Protein AF-A0AAV8ZN46-F1 (afdb_monomer_lite)

Organism: NCBI:txid1586634

pLDDT: mean 70.97, std 20.8, range [40.0, 97.56]

Radius of gyration: 29.1 Å; chains: 1; bounding box: 62×42×66 Å

Structure (mmCIF, N/CA/C/O backbone):
data_AF-A0AAV8ZN46-F1
#
_entry.id   AF-A0AAV8ZN46-F1
#
loop_
_atom_site.group_PDB
_atom_site.id
_atom_site.type_symbol
_atom_site.label_atom_id
_atom_site.label_alt_id
_atom_site.label_comp_id
_atom_site.label_asym_id
_atom_site.label_entity_id
_atom_site.label_seq_id
_atom_site.pdbx_PDB_ins_code
_atom_site.Cartn_x
_atom_site.Cartn_y
_atom_site.Cartn_z
_atom_site.occupancy
_atom_site.B_iso_or_equiv
_atom_site.auth_seq_id
_atom_site.auth_comp_id
_atom_site.auth_asym_id
_atom_site.auth_atom_id
_atom_site.pdbx_PDB_model_num
ATOM 1 N N . MET A 1 1 ? -16.714 -18.424 -18.752 1.00 46.22 1 MET A N 1
ATOM 2 C CA . MET A 1 1 ? -16.095 -17.144 -18.351 1.00 46.22 1 MET A CA 1
ATOM 3 C C . MET A 1 1 ? -14.738 -17.496 -17.771 1.00 46.22 1 MET A C 1
ATOM 5 O O . MET A 1 1 ? -14.699 -18.268 -16.825 1.00 46.22 1 MET A O 1
ATOM 9 N N . VAL A 1 2 ? -13.644 -17.086 -18.414 1.00 40.00 2 VAL A N 1
ATOM 10 C CA . VAL A 1 2 ? -12.287 -17.400 -17.943 1.00 40.00 2 VAL A CA 1
ATOM 11 C C . VAL A 1 2 ? -12.016 -16.500 -16.744 1.00 40.00 2 VAL A C 1
ATOM 13 O O . VAL A 1 2 ? -11.938 -15.284 -16.898 1.00 40.00 2 VAL A O 1
ATOM 16 N N . THR A 1 3 ? -11.941 -17.073 -15.546 1.00 44.97 3 THR A N 1
ATOM 17 C CA . THR A 1 3 ? -11.452 -16.361 -14.365 1.00 44.97 3 THR A CA 1
ATOM 18 C C . THR A 1 3 ? -9.969 -16.106 -14.589 1.00 44.97 3 THR A C 1
ATOM 20 O O . THR A 1 3 ? -9.164 -17.034 -14.520 1.00 44.97 3 THR A O 1
ATOM 23 N N . VAL A 1 4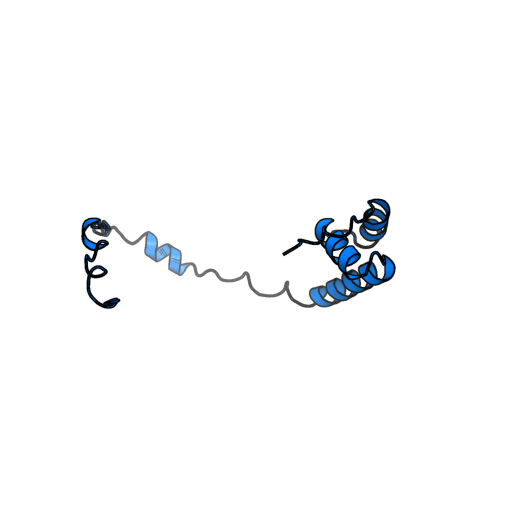 ? -9.613 -14.873 -14.944 1.00 47.94 4 VAL A N 1
ATOM 24 C CA . VAL A 1 4 ? -8.211 -14.457 -15.026 1.00 47.94 4 VAL A CA 1
ATOM 25 C C . VAL A 1 4 ? -7.602 -14.682 -13.635 1.00 47.94 4 VAL A C 1
ATOM 27 O O . VAL A 1 4 ? -8.171 -14.186 -12.658 1.00 47.94 4 VAL A O 1
ATOM 30 N N . PRO A 1 5 ? -6.517 -15.466 -13.501 1.00 59.31 5 PRO A N 1
ATOM 31 C CA . PRO A 1 5 ? -5.848 -15.640 -12.220 1.00 59.31 5 PRO A CA 1
ATOM 32 C C . PRO A 1 5 ? -5.438 -14.269 -11.685 1.00 59.31 5 PRO A C 1
ATOM 34 O O . PRO A 1 5 ? -4.911 -13.451 -12.441 1.00 59.31 5 PRO A O 1
ATOM 37 N N . ALA A 1 6 ? -5.691 -14.007 -10.402 1.00 60.50 6 ALA A N 1
ATOM 38 C CA . ALA A 1 6 ? -5.229 -12.776 -9.775 1.00 60.50 6 ALA A CA 1
ATOM 39 C C . ALA A 1 6 ? -3.709 -12.632 -10.004 1.00 60.50 6 ALA A C 1
ATOM 41 O O . ALA A 1 6 ? -3.001 -13.641 -9.895 1.00 60.50 6 ALA A O 1
ATOM 42 N N . PRO A 1 7 ? -3.194 -11.429 -10.330 1.00 71.56 7 PRO A N 1
ATOM 43 C CA . PRO A 1 7 ? -1.768 -11.235 -10.549 1.00 71.56 7 PRO A CA 1
ATOM 44 C C . PRO A 1 7 ? -0.995 -11.752 -9.340 1.00 71.56 7 PRO A C 1
ATOM 46 O O . PRO A 1 7 ? -1.293 -11.382 -8.200 1.00 71.56 7 PRO A O 1
ATOM 49 N N . TYR A 1 8 ? -0.027 -12.633 -9.582 1.00 87.12 8 TYR A N 1
ATOM 50 C CA . TYR A 1 8 ? 0.874 -13.075 -8.530 1.00 87.12 8 TYR A CA 1
ATOM 51 C C . TYR A 1 8 ? 1.649 -11.854 -8.022 1.00 87.12 8 TYR A C 1
ATOM 53 O O . TYR A 1 8 ? 2.346 -11.204 -8.799 1.00 87.12 8 TYR A O 1
ATOM 61 N N . VAL A 1 9 ? 1.497 -11.527 -6.737 1.00 93.94 9 VAL A N 1
ATOM 62 C CA . VAL A 1 9 ? 2.218 -10.421 -6.096 1.00 93.94 9 VAL A CA 1
ATOM 63 C C . VAL A 1 9 ? 3.496 -10.983 -5.469 1.00 93.94 9 VAL A C 1
ATOM 65 O O . VAL A 1 9 ? 3.393 -11.836 -4.585 1.00 93.94 9 VAL A O 1
ATOM 68 N N . PRO A 1 10 ? 4.692 -10.536 -5.893 1.00 95.56 10 PRO A N 1
ATOM 69 C CA . PRO A 1 10 ? 5.948 -10.951 -5.275 1.00 95.56 10 PRO A CA 1
ATOM 70 C C . PRO A 1 10 ? 6.026 -10.569 -3.791 1.00 95.56 10 PRO A C 1
ATOM 72 O O . PRO A 1 10 ? 5.684 -9.445 -3.418 1.00 95.56 10 PRO A O 1
ATOM 75 N N . GLU A 1 11 ? 6.550 -11.473 -2.955 1.00 95.75 11 GLU A N 1
ATOM 76 C CA . GLU A 1 11 ? 6.674 -11.258 -1.501 1.00 95.75 11 GLU A CA 1
ATOM 77 C C . GLU A 1 11 ? 7.530 -10.040 -1.154 1.00 95.75 11 GLU A C 1
ATOM 79 O O . GLU A 1 11 ? 7.279 -9.360 -0.163 1.00 95.75 11 GLU A O 1
ATOM 84 N N . GLU A 1 12 ? 8.538 -9.748 -1.974 1.00 96.94 12 GLU A N 1
ATOM 85 C CA . GLU A 1 12 ? 9.438 -8.618 -1.758 1.00 96.94 12 GLU A CA 1
ATOM 86 C C . GLU A 1 12 ? 8.682 -7.286 -1.804 1.00 96.94 12 GLU A C 1
ATOM 88 O O . GLU A 1 12 ? 8.923 -6.425 -0.963 1.00 96.94 12 GLU A O 1
ATOM 93 N N . LEU A 1 13 ? 7.718 -7.139 -2.721 1.00 96.88 13 LEU A N 1
ATOM 94 C CA . LEU A 1 13 ? 6.906 -5.922 -2.838 1.00 96.88 13 LEU A CA 1
ATOM 95 C C . LEU A 1 13 ? 5.951 -5.775 -1.655 1.00 96.88 13 LEU A C 1
ATOM 97 O O . LEU A 1 13 ? 5.782 -4.681 -1.117 1.00 96.88 13 LEU A O 1
ATOM 101 N N . VAL A 1 14 ? 5.360 -6.891 -1.220 1.00 96.31 14 VAL A N 1
ATOM 102 C CA . VAL A 1 14 ? 4.522 -6.924 -0.018 1.00 96.31 14 VAL A CA 1
ATOM 103 C C . VAL A 1 14 ? 5.350 -6.519 1.198 1.00 96.31 14 VAL A C 1
ATOM 105 O O . VAL A 1 14 ? 4.932 -5.649 1.952 1.00 96.31 14 VAL A O 1
ATOM 108 N N . SER A 1 15 ? 6.549 -7.087 1.346 1.00 96.94 15 SER A N 1
ATOM 109 C CA . SER A 1 15 ? 7.466 -6.803 2.454 1.00 96.94 15 SER A CA 1
ATOM 110 C C . SER A 1 15 ? 7.909 -5.337 2.474 1.00 96.94 15 SER A C 1
ATOM 112 O O . SER A 1 15 ? 7.916 -4.720 3.535 1.00 96.94 15 SER A O 1
ATOM 114 N N . GLN A 1 16 ? 8.225 -4.756 1.311 1.00 97.00 16 GLN A N 1
ATOM 115 C CA . GLN A 1 16 ? 8.573 -3.335 1.187 1.00 97.00 16 GLN A CA 1
ATOM 116 C C . GLN A 1 16 ? 7.429 -2.427 1.652 1.00 97.00 16 GLN A C 1
ATOM 118 O O . GLN A 1 16 ? 7.647 -1.521 2.454 1.00 97.00 16 GLN A O 1
ATOM 123 N N . ALA A 1 17 ? 6.201 -2.701 1.206 1.00 96.75 17 ALA A N 1
ATOM 124 C CA . ALA A 1 17 ? 5.027 -1.952 1.641 1.00 96.75 17 ALA A CA 1
ATOM 125 C C . ALA A 1 17 ? 4.727 -2.158 3.139 1.00 96.75 17 ALA A C 1
ATOM 127 O O . ALA A 1 17 ? 4.377 -1.203 3.825 1.00 96.75 17 ALA A O 1
ATOM 128 N N . GLN A 1 18 ? 4.913 -3.371 3.670 1.00 95.88 18 GLN A N 1
ATOM 129 C CA . GLN A 1 18 ? 4.659 -3.720 5.075 1.00 95.88 18 GLN A CA 1
ATOM 130 C C . GLN A 1 18 ? 5.551 -2.940 6.059 1.00 95.88 18 GLN A C 1
ATOM 132 O O . GLN A 1 18 ? 5.116 -2.641 7.168 1.00 95.88 18 GLN A O 1
ATOM 137 N N . VAL A 1 19 ? 6.787 -2.605 5.664 1.00 95.44 19 VAL A N 1
ATOM 138 C CA . VAL A 1 19 ? 7.716 -1.807 6.489 1.00 95.44 19 VAL A CA 1
ATOM 139 C C . VAL A 1 19 ? 7.216 -0.372 6.676 1.00 95.44 19 VAL A C 1
ATOM 141 O O . VAL A 1 19 ? 7.374 0.182 7.764 1.00 95.44 19 VAL A O 1
ATOM 144 N N . VAL A 1 20 ? 6.616 0.216 5.636 1.00 94.75 20 VAL A N 1
ATOM 145 C CA . VAL A 1 20 ? 6.074 1.586 5.666 1.00 94.75 20 VAL A CA 1
ATOM 146 C C . VAL A 1 20 ? 4.679 1.613 6.294 1.00 94.75 20 VAL A C 1
ATOM 148 O O . VAL A 1 20 ? 4.377 2.482 7.103 1.00 94.75 20 VAL A O 1
ATOM 151 N N . LEU A 1 21 ? 3.842 0.632 5.958 1.00 94.31 21 LEU A N 1
ATOM 152 C CA . LEU A 1 21 ? 2.444 0.524 6.375 1.00 94.31 21 LEU A CA 1
ATOM 153 C C . LEU A 1 21 ? 2.298 -0.375 7.610 1.00 94.31 21 LEU A C 1
ATOM 155 O O . LEU A 1 21 ? 1.609 -1.403 7.578 1.00 94.31 21 LEU A O 1
ATOM 159 N N . GLN A 1 22 ? 2.992 -0.023 8.693 1.00 91.88 22 GLN A N 1
ATOM 160 C CA . GLN A 1 22 ? 2.945 -0.799 9.933 1.00 91.88 22 GLN A CA 1
ATOM 161 C C . GLN A 1 22 ? 1.502 -0.898 10.452 1.00 91.88 22 GLN A C 1
ATOM 163 O O . GLN A 1 22 ? 0.759 0.074 10.441 1.00 91.88 22 GLN A O 1
ATOM 168 N N . GLY A 1 23 ? 1.087 -2.092 10.882 1.00 90.25 23 GLY A N 1
ATOM 169 C CA . GLY A 1 23 ? -0.279 -2.343 11.362 1.00 90.25 23 GLY A CA 1
ATOM 170 C C . GLY A 1 23 ? -1.299 -2.710 10.275 1.00 90.25 23 GLY A C 1
ATOM 171 O O . GLY A 1 23 ? -2.327 -3.304 10.599 1.00 90.25 23 GLY A O 1
ATOM 172 N N . LYS A 1 24 ? -1.014 -2.485 8.982 1.00 92.88 24 LYS A N 1
ATOM 173 C CA . LYS A 1 24 ? -1.918 -2.926 7.907 1.00 92.88 24 LYS A CA 1
ATOM 174 C C . LYS A 1 24 ? -1.843 -4.425 7.648 1.00 92.88 24 LYS A C 1
ATOM 176 O O . LYS A 1 24 ? -0.788 -5.061 7.681 1.00 92.88 24 LYS A O 1
ATOM 181 N N . SER A 1 25 ? -2.993 -5.000 7.296 1.00 95.50 25 SER A N 1
ATOM 182 C CA . SER A 1 25 ? -3.062 -6.413 6.934 1.00 95.50 25 SER A CA 1
ATOM 183 C C . SER A 1 25 ? -2.382 -6.693 5.587 1.00 95.50 25 SER A C 1
ATOM 185 O O . SER A 1 25 ? -2.557 -5.970 4.603 1.00 95.50 25 SER A O 1
ATOM 187 N N . ARG A 1 26 ? -1.665 -7.820 5.516 1.00 95.69 26 ARG A N 1
ATOM 188 C CA . ARG A 1 26 ? -0.986 -8.294 4.298 1.00 95.69 26 ARG A CA 1
ATOM 189 C C . ARG A 1 26 ? -1.944 -8.442 3.109 1.00 95.69 26 ARG A C 1
ATOM 191 O O . ARG A 1 26 ? -1.603 -8.112 1.979 1.00 95.69 26 ARG A O 1
ATOM 198 N N . ASN A 1 27 ? -3.173 -8.900 3.363 1.00 95.19 27 ASN A N 1
ATOM 199 C CA . ASN A 1 27 ? -4.207 -9.046 2.332 1.00 95.19 27 ASN A CA 1
ATOM 200 C C . ASN A 1 27 ? -4.623 -7.706 1.717 1.00 95.19 27 ASN A C 1
ATOM 202 O O . ASN A 1 27 ? -4.926 -7.648 0.528 1.00 95.19 27 ASN A O 1
ATOM 206 N N . LEU A 1 28 ? -4.650 -6.640 2.516 1.00 94.44 28 LEU A N 1
ATOM 207 C CA . LEU A 1 28 ? -4.993 -5.303 2.046 1.00 94.44 28 LEU A CA 1
ATOM 208 C C . LEU A 1 28 ? -3.875 -4.764 1.142 1.00 94.44 28 LEU A C 1
ATOM 210 O O . LEU A 1 28 ? -4.156 -4.343 0.023 1.00 94.44 28 LEU A O 1
ATOM 214 N N . ILE A 1 29 ? -2.617 -4.915 1.567 1.00 95.44 29 ILE A N 1
ATOM 215 C CA . ILE A 1 29 ? -1.430 -4.566 0.770 1.00 95.44 29 ILE A CA 1
ATOM 216 C C . ILE A 1 29 ? -1.429 -5.306 -0.577 1.00 95.44 29 ILE A C 1
ATOM 218 O O . ILE A 1 29 ? -1.266 -4.684 -1.622 1.00 95.44 29 ILE A O 1
ATOM 222 N N . ILE A 1 30 ? -1.679 -6.620 -0.579 1.00 95.62 30 ILE A N 1
ATOM 223 C CA . ILE A 1 30 ? -1.736 -7.432 -1.807 1.00 95.62 30 ILE A CA 1
ATOM 224 C C . ILE A 1 30 ? -2.830 -6.942 -2.755 1.00 95.62 30 ILE A C 1
ATOM 226 O O . ILE A 1 30 ? -2.585 -6.800 -3.951 1.00 95.62 30 ILE A O 1
ATOM 230 N N . ARG A 1 31 ? -4.034 -6.675 -2.234 1.00 95.06 31 ARG A N 1
ATOM 231 C CA . ARG A 1 31 ? -5.147 -6.168 -3.049 1.00 95.06 31 ARG A CA 1
ATOM 232 C C . ARG A 1 31 ? -4.800 -4.829 -3.687 1.00 95.06 31 ARG A C 1
ATOM 234 O O . ARG A 1 31 ? -5.151 -4.617 -4.843 1.00 95.06 31 ARG A O 1
ATOM 241 N N . GLU A 1 32 ? -4.121 -3.947 -2.959 1.00 96.06 32 GLU A N 1
ATOM 242 C CA . GLU A 1 32 ? -3.738 -2.644 -3.496 1.00 96.06 32 GLU A CA 1
ATOM 243 C C . GLU A 1 32 ? -2.621 -2.764 -4.535 1.00 96.06 32 GLU A C 1
ATOM 245 O O . GLU A 1 32 ? -2.769 -2.229 -5.629 1.00 96.06 32 GLU A O 1
ATOM 250 N N . LEU A 1 33 ? -1.587 -3.572 -4.277 1.00 96.00 33 LEU A N 1
ATOM 251 C CA . LEU A 1 33 ? -0.533 -3.867 -5.256 1.00 96.00 33 LEU A CA 1
ATOM 252 C C . LEU A 1 33 ? -1.095 -4.475 -6.546 1.00 96.00 33 LEU A C 1
ATOM 254 O O . LEU A 1 33 ? -0.635 -4.154 -7.635 1.00 96.00 33 LEU A O 1
ATOM 258 N N . GLN A 1 34 ? -2.117 -5.330 -6.465 1.00 94.62 34 GLN A N 1
ATOM 259 C CA . GLN A 1 34 ? -2.783 -5.848 -7.664 1.00 94.62 34 GLN A CA 1
ATOM 260 C C . GLN A 1 34 ? -3.522 -4.751 -8.444 1.00 94.62 34 GLN A C 1
ATOM 262 O O . GLN A 1 34 ? -3.519 -4.783 -9.673 1.00 94.62 34 GLN A O 1
ATOM 267 N N . ARG A 1 35 ? -4.136 -3.775 -7.760 1.00 94.56 35 ARG A N 1
ATOM 268 C CA . ARG A 1 35 ? -4.835 -2.644 -8.399 1.00 94.56 35 ARG A CA 1
ATOM 269 C C . ARG A 1 35 ? -3.875 -1.647 -9.033 1.00 94.56 35 ARG A C 1
ATOM 271 O O . ARG A 1 35 ? -4.176 -1.125 -10.101 1.00 94.56 35 ARG A O 1
ATOM 278 N N . THR A 1 36 ? -2.730 -1.405 -8.402 1.00 95.12 36 THR A N 1
ATOM 279 C CA . THR A 1 36 ? -1.703 -0.471 -8.883 1.00 95.12 36 THR A CA 1
ATOM 280 C C . THR A 1 36 ? -0.725 -1.117 -9.859 1.00 95.12 36 THR A C 1
ATOM 282 O O . THR A 1 36 ? 0.320 -0.544 -10.155 1.00 95.12 36 THR A O 1
ATOM 285 N N . ASN A 1 37 ? -1.047 -2.307 -10.379 1.00 95.00 37 ASN A N 1
ATOM 286 C CA . ASN A 1 37 ? -0.201 -3.039 -11.318 1.00 95.00 37 ASN A CA 1
ATOM 287 C C . ASN A 1 37 ? 1.231 -3.256 -10.781 1.00 95.00 37 ASN A C 1
ATOM 289 O O . ASN A 1 37 ? 2.213 -3.115 -11.506 1.00 95.00 37 ASN A O 1
ATOM 293 N N . LEU A 1 38 ? 1.321 -3.611 -9.496 1.00 95.25 38 LEU A N 1
ATOM 294 C CA . LEU A 1 38 ? 2.537 -3.857 -8.716 1.00 95.25 38 LEU A CA 1
ATOM 295 C C . LEU A 1 38 ? 3.408 -2.615 -8.459 1.00 95.25 38 LEU A C 1
ATOM 297 O O . LEU A 1 38 ? 4.559 -2.752 -8.048 1.00 95.25 38 LEU A O 1
ATOM 301 N N . ASP A 1 39 ? 2.867 -1.408 -8.642 1.00 96.88 39 ASP A N 1
ATOM 302 C CA . ASP A 1 39 ? 3.531 -0.177 -8.214 1.00 96.88 39 ASP A CA 1
ATOM 303 C C . ASP A 1 39 ? 3.428 -0.023 -6.688 1.00 96.88 39 ASP A C 1
ATOM 305 O O . ASP A 1 39 ? 2.355 0.264 -6.141 1.00 96.88 39 ASP A O 1
ATOM 309 N N . VAL A 1 40 ? 4.561 -0.233 -6.009 1.00 96.56 40 VAL A N 1
ATOM 310 C CA . VAL A 1 40 ? 4.690 -0.131 -4.547 1.00 96.56 40 VAL A CA 1
ATOM 311 C C . VAL A 1 40 ? 4.475 1.296 -4.067 1.00 96.56 40 VAL A C 1
ATOM 313 O O . VAL A 1 40 ? 3.783 1.490 -3.074 1.00 96.56 40 VAL A O 1
ATOM 316 N N . ASN A 1 41 ? 5.021 2.293 -4.761 1.00 96.62 41 ASN A N 1
ATOM 317 C CA . ASN A 1 41 ? 4.919 3.683 -4.324 1.00 96.62 41 ASN A CA 1
ATOM 318 C C . ASN A 1 41 ? 3.471 4.155 -4.398 1.00 96.62 41 ASN A C 1
ATOM 320 O O . ASN A 1 41 ? 2.965 4.747 -3.448 1.00 96.62 41 ASN A O 1
ATOM 324 N N . LEU A 1 42 ? 2.786 3.850 -5.502 1.00 97.56 42 LEU A N 1
ATOM 325 C CA . LEU A 1 42 ? 1.379 4.199 -5.658 1.00 97.56 42 LEU A CA 1
ATOM 326 C C . LEU A 1 42 ? 0.499 3.458 -4.644 1.00 97.56 42 LEU A C 1
ATOM 328 O O . LEU A 1 42 ? -0.374 4.074 -4.039 1.00 97.56 42 LEU A O 1
ATOM 332 N N . ALA A 1 43 ? 0.751 2.164 -4.410 1.00 96.00 43 ALA A N 1
ATOM 333 C CA . ALA A 1 43 ? 0.007 1.395 -3.415 1.00 96.00 43 ALA A CA 1
ATOM 334 C C . ALA A 1 43 ? 0.216 1.947 -1.999 1.00 96.00 43 ALA A C 1
ATOM 336 O O . ALA A 1 43 ? -0.750 2.122 -1.265 1.00 96.00 43 ALA A O 1
ATOM 337 N N . VAL A 1 44 ? 1.458 2.257 -1.619 1.00 96.81 44 VAL A N 1
ATOM 338 C CA . VAL A 1 44 ? 1.774 2.843 -0.311 1.00 96.81 44 VAL A CA 1
ATOM 339 C C . VAL A 1 44 ? 1.116 4.209 -0.152 1.00 96.81 44 VAL A C 1
ATOM 341 O O . VAL A 1 44 ? 0.457 4.429 0.859 1.00 96.81 44 VAL A O 1
ATOM 344 N N . ASN A 1 45 ? 1.205 5.083 -1.157 1.00 96.25 45 ASN A N 1
ATOM 345 C CA . ASN A 1 45 ? 0.554 6.393 -1.122 1.00 96.25 45 ASN A CA 1
ATOM 346 C C . ASN A 1 45 ? -0.965 6.267 -0.949 1.00 96.25 45 ASN A C 1
ATOM 348 O O . ASN A 1 45 ? -1.519 6.886 -0.050 1.00 96.25 45 ASN A O 1
ATOM 352 N N . ASN A 1 46 ? -1.631 5.404 -1.725 1.00 95.81 46 ASN A N 1
ATOM 353 C CA . ASN A 1 46 ? -3.076 5.176 -1.596 1.00 95.81 46 ASN A CA 1
ATOM 354 C C . ASN A 1 46 ? -3.479 4.697 -0.194 1.00 95.81 46 ASN A C 1
ATOM 356 O O . ASN A 1 46 ? -4.575 4.993 0.278 1.00 95.81 46 ASN A O 1
ATOM 360 N N . LEU A 1 47 ? -2.621 3.895 0.438 1.00 94.75 47 LEU A N 1
ATOM 361 C CA . LEU A 1 47 ? -2.888 3.295 1.737 1.00 94.75 47 LEU A CA 1
ATOM 362 C C . LEU A 1 47 ? -2.584 4.235 2.905 1.00 94.75 47 LEU A C 1
ATOM 364 O O . LEU A 1 47 ? -3.317 4.165 3.887 1.00 94.75 47 LEU A O 1
ATOM 368 N N . LEU A 1 48 ? -1.568 5.094 2.794 1.00 93.62 48 LEU A N 1
ATOM 369 C CA . LEU A 1 48 ? -1.282 6.155 3.766 1.00 93.62 48 LEU A CA 1
ATOM 370 C C . LEU A 1 48 ? -2.348 7.250 3.715 1.00 93.62 48 LEU A C 1
ATOM 372 O O . LEU A 1 48 ? -2.929 7.567 4.743 1.00 93.62 48 LEU A O 1
ATOM 376 N N . SER A 1 49 ? -2.686 7.742 2.515 1.00 89.06 49 SER A N 1
ATOM 377 C CA . SER A 1 49 ? -3.671 8.822 2.360 1.00 89.06 49 SER A CA 1
ATOM 378 C C . SER A 1 49 ? -5.046 8.479 2.932 1.00 89.06 49 SER A C 1
ATOM 380 O O . SER A 1 49 ? -5.761 9.378 3.342 1.00 89.06 49 SER A O 1
ATOM 382 N N . ARG A 1 50 ? -5.420 7.194 2.965 1.00 85.50 50 ARG A N 1
ATOM 383 C CA . ARG A 1 50 ? -6.677 6.737 3.579 1.00 85.50 50 ARG A CA 1
ATOM 384 C C . ARG A 1 50 ? -6.603 6.587 5.097 1.00 85.50 50 ARG A C 1
ATOM 386 O O . ARG A 1 50 ? -7.608 6.807 5.755 1.00 85.50 50 ARG A O 1
ATOM 393 N N . ASP A 1 51 ? -5.449 6.208 5.644 1.00 78.06 51 ASP A N 1
ATOM 394 C CA . ASP A 1 51 ? -5.287 6.111 7.104 1.00 78.06 51 ASP A CA 1
ATOM 395 C C . ASP A 1 51 ? -5.234 7.490 7.755 1.00 78.06 51 ASP A C 1
ATOM 397 O O . ASP A 1 51 ? -5.730 7.661 8.864 1.00 78.06 51 ASP A O 1
ATOM 401 N N . ASP A 1 52 ? -4.669 8.475 7.057 1.00 68.56 52 ASP A N 1
ATOM 402 C CA . ASP A 1 52 ? -4.631 9.856 7.535 1.00 68.56 52 ASP A CA 1
ATOM 403 C C . ASP A 1 52 ? -6.041 10.491 7.593 1.00 68.56 52 ASP A C 1
ATOM 405 O O . ASP A 1 52 ? -6.256 11.416 8.370 1.00 68.56 52 ASP A O 1
ATOM 409 N N . GLU A 1 53 ? -7.017 9.986 6.821 1.00 58.66 53 GLU A N 1
ATOM 410 C CA . GLU A 1 53 ? -8.415 10.461 6.813 1.00 58.66 53 GLU A CA 1
ATOM 411 C C . GLU A 1 53 ? -9.304 9.757 7.863 1.00 58.66 53 GLU A C 1
ATOM 413 O O . GLU A 1 53 ? -10.214 10.377 8.408 1.00 58.66 53 GLU A O 1
ATOM 418 N N . GLU A 1 54 ? -9.038 8.488 8.204 1.00 55.81 54 GLU A N 1
ATOM 419 C CA . GLU A 1 54 ? -9.761 7.750 9.264 1.00 55.81 54 GLU A CA 1
ATOM 420 C C . GLU A 1 54 ? -9.289 8.117 10.691 1.00 55.81 54 GLU A C 1
ATOM 422 O O . GLU A 1 54 ? -9.870 7.667 11.677 1.00 55.81 54 GLU A O 1
ATOM 427 N N . GLY A 1 55 ? -8.262 8.965 10.822 1.00 52.41 55 GLY A N 1
ATOM 428 C CA . GLY A 1 55 ? -7.728 9.442 12.102 1.00 52.41 55 GLY A CA 1
ATOM 429 C C . GLY A 1 55 ? -8.503 10.586 12.775 1.00 52.41 55 GLY A C 1
ATOM 430 O O . GLY A 1 55 ? -8.125 10.976 13.880 1.00 52.41 55 GLY A O 1
ATOM 431 N N . GLU A 1 56 ? -9.558 11.132 12.154 1.00 51.53 56 GLU A N 1
ATOM 432 C CA . GLU A 1 56 ? -10.324 12.268 12.708 1.00 51.53 56 GLU A CA 1
ATOM 433 C C . GLU A 1 56 ? -11.742 11.926 13.210 1.00 51.53 56 GLU A C 1
ATOM 435 O O . GLU A 1 56 ? -12.373 12.774 13.841 1.00 51.53 56 GLU A O 1
ATOM 440 N N . GLU A 1 57 ? -12.243 10.698 13.037 1.00 50.66 57 GLU A N 1
ATOM 441 C CA . GLU A 1 57 ? -13.594 10.329 13.490 1.00 50.66 57 GLU A CA 1
ATOM 442 C C . GLU A 1 57 ? -13.601 9.093 14.400 1.00 50.66 57 GLU A C 1
ATOM 444 O O . GLU A 1 57 ? -13.774 7.961 13.954 1.00 50.66 57 GLU A O 1
ATOM 449 N N . GLY A 1 58 ? -13.507 9.333 15.711 1.00 50.25 58 GLY A N 1
ATOM 450 C CA . GLY A 1 58 ? -14.122 8.447 16.702 1.00 50.25 58 GLY A CA 1
ATOM 451 C C . GLY A 1 58 ? -13.202 7.912 17.790 1.00 50.25 58 GLY A C 1
ATOM 452 O O . GLY A 1 58 ? -12.808 6.754 17.736 1.00 50.25 58 GLY A O 1
ATOM 453 N N . ASP A 1 59 ? -12.983 8.711 18.837 1.00 43.50 59 ASP A N 1
ATOM 454 C CA . ASP A 1 59 ? -13.114 8.198 20.210 1.00 43.50 59 ASP A CA 1
ATOM 455 C C . ASP A 1 59 ? -13.382 9.337 21.208 1.00 43.50 59 ASP A C 1
ATOM 457 O O . ASP A 1 59 ? -12.626 9.576 22.145 1.00 43.50 59 ASP A O 1
ATOM 461 N N . ASP A 1 60 ? -14.459 10.092 20.986 1.00 49.12 60 ASP A N 1
ATOM 462 C CA . ASP A 1 60 ? -15.054 10.894 22.054 1.00 49.12 60 ASP A CA 1
ATOM 463 C C . ASP A 1 60 ? -16.581 10.835 21.905 1.00 49.12 60 ASP A C 1
ATOM 465 O O . ASP A 1 60 ? -17.141 11.270 20.901 1.00 49.12 60 ASP A O 1
ATOM 469 N N . ALA A 1 61 ? -17.242 10.282 22.924 1.00 50.69 61 ALA A N 1
ATOM 470 C CA . ALA A 1 61 ? -18.695 10.221 23.126 1.00 50.69 61 ALA A CA 1
ATOM 471 C C . ALA A 1 61 ? -19.506 9.149 22.365 1.00 50.69 61 ALA A C 1
ATOM 473 O O . ALA A 1 61 ? -20.261 9.473 21.451 1.00 50.69 61 ALA A O 1
ATOM 474 N N . ALA A 1 62 ? -19.509 7.899 22.857 1.00 50.94 62 ALA A N 1
ATOM 475 C CA . ALA A 1 62 ? -20.694 7.038 22.681 1.00 50.94 62 ALA A CA 1
ATOM 476 C C . ALA A 1 62 ? -20.897 5.869 23.668 1.00 50.94 62 ALA A C 1
ATOM 478 O O . ALA A 1 62 ? -21.967 5.276 23.603 1.00 50.94 62 ALA A O 1
ATOM 479 N N . ASP A 1 63 ? -19.975 5.521 24.578 1.00 47.81 63 ASP A N 1
ATOM 480 C CA . ASP A 1 63 ? -20.180 4.337 25.453 1.00 47.81 63 ASP A CA 1
ATOM 481 C C . ASP A 1 63 ? -20.638 4.670 26.887 1.00 47.81 63 ASP A C 1
ATOM 483 O O . ASP A 1 63 ? -20.439 3.912 27.834 1.00 47.81 63 ASP A O 1
ATOM 487 N N . SER A 1 64 ? -21.277 5.829 27.065 1.00 56.66 64 SER A N 1
ATOM 488 C CA . SER A 1 64 ? -21.988 6.157 28.301 1.00 56.66 64 SER A CA 1
AT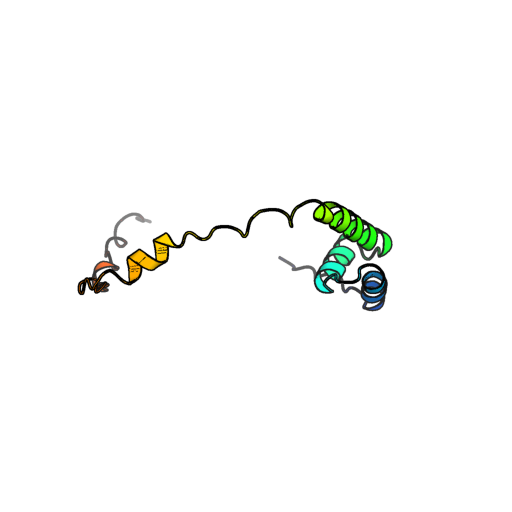OM 489 C C . SER A 1 64 ? -23.488 6.005 28.085 1.00 56.66 64 SER A C 1
ATOM 491 O O . SER A 1 64 ? -24.048 6.597 27.164 1.00 56.66 64 SER A O 1
ATOM 493 N N . TYR A 1 65 ? -24.112 5.287 29.020 1.00 56.56 65 TYR A N 1
ATOM 494 C CA . TYR A 1 65 ? -25.551 5.118 29.231 1.00 56.56 65 TYR A CA 1
ATOM 495 C C . TYR A 1 65 ? -26.229 3.927 28.539 1.00 56.56 65 TYR A C 1
ATOM 497 O O . TYR A 1 65 ? -27.141 4.073 27.728 1.00 56.56 65 TYR A O 1
ATOM 505 N N . VAL A 1 66 ? -25.875 2.715 28.977 1.00 65.56 66 VAL A N 1
ATOM 506 C CA . VAL A 1 66 ? -26.853 1.616 29.005 1.00 65.56 66 VAL A CA 1
ATOM 507 C C . VAL A 1 66 ? -27.780 1.863 30.210 1.00 65.56 66 VAL A C 1
ATOM 509 O O . VAL A 1 66 ? -27.285 1.869 31.336 1.00 65.56 66 VAL A O 1
ATOM 512 N N . PRO A 1 67 ? -29.093 2.105 30.025 1.00 61.53 67 PRO A N 1
ATOM 513 C CA . PRO A 1 67 ? -30.001 2.410 31.131 1.00 61.53 67 PRO A CA 1
ATOM 514 C C . PRO A 1 67 ? -30.218 1.198 32.051 1.00 61.53 67 PRO A C 1
ATOM 516 O O . PRO A 1 67 ? -30.601 0.119 31.595 1.00 61.53 67 PRO A O 1
ATOM 519 N N . GLU A 1 68 ? -30.039 1.395 33.359 1.00 59.50 68 GLU A N 1
ATOM 520 C CA . GLU A 1 68 ? -30.238 0.385 34.417 1.00 59.50 68 GLU A CA 1
ATOM 521 C C . GLU A 1 68 ? -31.709 -0.072 34.555 1.00 59.50 68 GLU A C 1
ATOM 523 O O . GLU A 1 68 ? -31.994 -1.116 35.147 1.00 59.50 68 GLU A O 1
ATOM 528 N N . ASP A 1 69 ? -32.646 0.646 33.927 1.00 60.19 69 ASP A N 1
ATOM 529 C CA . ASP A 1 69 ? -34.079 0.326 33.905 1.00 60.19 69 ASP A CA 1
ATOM 530 C C . ASP A 1 69 ? -34.403 -0.994 33.181 1.00 60.19 69 ASP A C 1
ATOM 532 O O . ASP A 1 69 ? -35.438 -1.610 33.442 1.00 60.19 69 ASP A O 1
ATOM 536 N N . LEU A 1 70 ? -33.516 -1.481 32.303 1.00 61.16 70 LEU A N 1
ATOM 537 C CA . LEU A 1 70 ? -33.721 -2.752 31.595 1.00 61.16 70 LEU A CA 1
ATOM 538 C C . LEU A 1 70 ? -33.506 -3.982 32.487 1.00 61.16 70 LEU A C 1
ATOM 540 O O . LEU A 1 70 ? -34.066 -5.042 32.210 1.00 61.16 70 LEU A O 1
ATOM 544 N N . ILE A 1 71 ? -32.732 -3.856 33.569 1.00 58.97 71 ILE A N 1
ATOM 545 C CA . ILE A 1 71 ? -32.456 -4.974 34.486 1.00 58.97 71 ILE A CA 1
ATOM 546 C C . ILE A 1 71 ? -33.667 -5.233 35.395 1.00 58.97 71 ILE A C 1
ATOM 548 O O . ILE A 1 71 ? -33.966 -6.381 35.723 1.00 58.97 71 ILE A O 1
ATOM 552 N N . SER A 1 72 ? -34.441 -4.191 35.708 1.00 56.62 72 SER A N 1
ATOM 553 C CA . SER A 1 72 ? -35.652 -4.305 36.533 1.00 56.62 72 SER A CA 1
ATOM 554 C C . SER A 1 72 ? -36.802 -5.057 35.841 1.00 56.62 72 SER A C 1
ATOM 556 O O . SER A 1 72 ? -37.648 -5.630 36.524 1.00 56.62 72 SER A O 1
ATOM 558 N N . LEU A 1 73 ? -36.835 -5.112 34.500 1.00 58.22 73 LEU A N 1
ATOM 559 C CA . LEU A 1 73 ? -37.852 -5.865 33.746 1.00 58.22 73 LEU A CA 1
ATOM 560 C C . LEU A 1 73 ? -37.677 -7.389 33.832 1.00 58.22 73 LEU A C 1
ATOM 562 O O . LEU A 1 73 ? -38.643 -8.115 33.611 1.00 58.22 73 LEU A O 1
ATOM 566 N N . LEU A 1 74 ? -36.475 -7.883 34.144 1.00 58.00 74 LEU A N 1
ATOM 567 C CA . LEU A 1 74 ? -36.193 -9.323 34.155 1.00 58.00 74 LEU A CA 1
ATOM 568 C C . LEU A 1 74 ? -36.424 -9.977 35.529 1.00 58.00 74 LEU A C 1
ATOM 570 O O . LEU A 1 74 ? -36.675 -11.178 35.591 1.00 58.00 74 LEU A O 1
ATOM 574 N N . ASP A 1 75 ? -36.380 -9.207 36.619 1.00 54.91 75 ASP A N 1
ATOM 575 C CA . ASP A 1 75 ? -36.603 -9.721 37.985 1.00 54.91 75 ASP A CA 1
ATOM 576 C C . ASP A 1 75 ? -38.098 -9.726 38.383 1.00 54.91 75 ASP A C 1
ATOM 578 O O . ASP A 1 75 ? -38.522 -10.367 39.345 1.00 54.91 75 ASP A O 1
ATOM 582 N N . GLY A 1 76 ? -38.939 -9.059 37.588 1.00 54.22 76 GLY A N 1
ATOM 583 C CA . GLY A 1 76 ? -40.381 -8.928 37.790 1.00 54.22 76 GLY A CA 1
ATOM 584 C C . GLY A 1 76 ? -41.226 -10.105 37.295 1.00 54.22 76 GLY A C 1
ATOM 585 O O . GLY A 1 76 ? -42.206 -9.874 36.601 1.00 54.22 76 GLY A O 1
ATOM 586 N N . GLY A 1 77 ? -40.898 -11.341 37.681 1.00 46.41 77 GLY A N 1
ATOM 587 C CA . GLY A 1 77 ? -41.885 -12.425 37.800 1.00 46.41 77 GLY A CA 1
ATOM 588 C C . GLY A 1 77 ? -42.379 -13.131 36.520 1.00 46.41 77 GLY A C 1
ATOM 589 O O . GLY A 1 77 ? -42.973 -12.554 35.621 1.00 46.41 77 GLY A O 1
ATOM 590 N N . PHE A 1 78 ? -42.198 -14.453 36.522 1.00 50.34 78 PHE A N 1
ATOM 591 C CA . PHE A 1 78 ? -42.896 -15.493 35.755 1.00 50.34 78 PHE A CA 1
ATOM 592 C C . PHE A 1 78 ? -44.164 -15.091 34.965 1.00 50.34 78 PHE A C 1
ATOM 594 O O . PHE A 1 78 ? -45.232 -14.909 35.545 1.00 50.34 78 PHE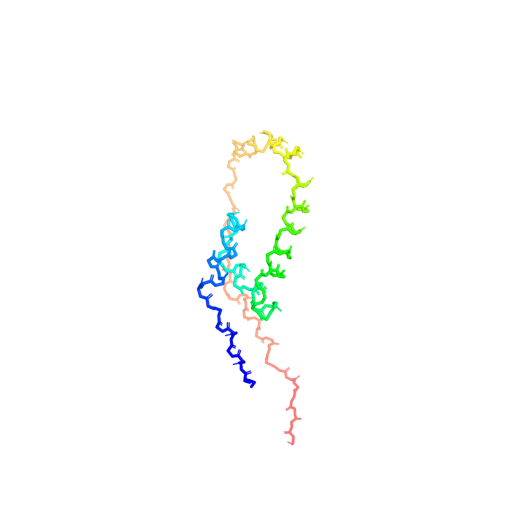 A O 1
ATOM 601 N N . HIS A 1 79 ? -44.090 -15.211 33.635 1.00 47.19 79 HIS A N 1
ATOM 602 C CA . HIS A 1 79 ? -45.202 -15.712 32.821 1.00 47.19 79 HIS A CA 1
ATOM 603 C C . HIS A 1 79 ? -44.750 -16.962 32.051 1.00 47.19 79 HIS A C 1
ATOM 605 O O . HIS A 1 79 ? -44.255 -16.919 30.927 1.00 47.19 79 HIS A O 1
ATOM 611 N N . THR A 1 80 ? -44.900 -18.099 32.727 1.00 48.75 80 THR A N 1
ATOM 612 C CA . THR A 1 80 ? -45.092 -19.429 32.143 1.00 48.75 80 THR A CA 1
ATOM 613 C C . THR A 1 80 ? -46.246 -19.349 31.143 1.00 48.75 80 THR A C 1
ATOM 615 O O . THR A 1 80 ? -47.355 -19.347 31.639 1.00 48.75 80 THR A O 1
ATOM 618 N N . ASP A 1 81 ? -46.024 -19.187 29.824 1.00 49.09 81 ASP A N 1
ATOM 619 C CA . ASP A 1 81 ? -46.974 -19.571 28.735 1.00 49.09 81 ASP A CA 1
ATOM 620 C C . ASP A 1 81 ? -46.561 -19.098 27.310 1.00 49.09 81 ASP A C 1
ATOM 622 O O . ASP A 1 81 ? -47.397 -18.698 26.502 1.00 49.09 81 ASP A O 1
ATOM 626 N N . HIS A 1 82 ? -45.282 -19.166 26.921 1.00 50.97 82 HIS A N 1
ATOM 627 C CA . HIS A 1 82 ? -44.908 -18.978 25.505 1.00 50.97 82 HIS A CA 1
ATOM 628 C C . HIS A 1 82 ? -44.108 -20.166 24.962 1.00 50.97 82 HIS A C 1
ATOM 630 O O . HIS A 1 82 ? -42.931 -20.061 24.622 1.00 50.97 82 HIS A O 1
ATOM 636 N N . SER A 1 83 ? -44.768 -21.322 24.858 1.00 47.97 83 SER A N 1
ATOM 637 C CA . SER A 1 83 ? -44.336 -22.391 23.959 1.00 47.97 83 SER A CA 1
ATOM 638 C C . SER A 1 83 ? -44.694 -22.005 22.520 1.00 47.97 83 SER A C 1
ATOM 640 O O . SER A 1 83 ? -45.854 -22.000 22.117 1.00 47.97 83 SER A O 1
ATOM 642 N N . VAL A 1 84 ? -43.687 -21.666 21.719 1.00 62.31 84 VAL A N 1
ATOM 643 C CA . VAL A 1 84 ? -43.842 -21.547 20.264 1.00 62.31 84 VAL A CA 1
ATOM 644 C C . VAL A 1 84 ? -44.005 -22.962 19.707 1.00 62.31 84 VAL A C 1
ATOM 646 O O . VAL A 1 84 ? -43.039 -23.718 19.626 1.00 62.31 84 VAL A O 1
ATOM 649 N N . ILE A 1 85 ? -45.234 -23.353 19.378 1.00 62.28 85 ILE A N 1
ATOM 650 C CA . ILE A 1 85 ? -45.519 -24.606 18.671 1.00 62.28 85 ILE A CA 1
ATOM 651 C C . ILE A 1 85 ? -45.464 -24.284 17.176 1.00 62.28 85 ILE A C 1
ATOM 653 O O . ILE A 1 85 ? -46.363 -23.638 16.644 1.00 62.28 85 ILE A O 1
ATOM 657 N N . ILE A 1 86 ? -44.380 -24.684 16.509 1.00 62.59 86 ILE A N 1
ATOM 658 C CA . ILE A 1 86 ? -44.275 -24.629 15.047 1.00 62.59 86 ILE A CA 1
ATOM 659 C C . ILE A 1 86 ? -45.001 -25.863 14.505 1.00 62.59 86 ILE A C 1
ATOM 661 O O . ILE A 1 86 ? -44.495 -26.978 14.627 1.00 62.59 86 ILE A O 1
ATOM 665 N N . ASP A 1 87 ? -46.194 -25.663 13.946 1.00 56.41 87 ASP A N 1
ATOM 666 C CA . ASP A 1 87 ? -46.935 -26.712 13.250 1.00 56.41 87 ASP A CA 1
ATOM 667 C C . ASP A 1 87 ? -46.329 -26.929 11.854 1.00 56.41 87 ASP A C 1
ATOM 669 O O . ASP A 1 87 ? -46.396 -26.058 10.982 1.00 56.41 87 ASP A O 1
ATOM 673 N N . ALA A 1 88 ? -45.669 -28.072 11.662 1.00 56.97 88 ALA A N 1
ATOM 674 C CA . ALA A 1 88 ? -44.970 -28.405 10.423 1.00 56.97 88 ALA A CA 1
ATOM 675 C C . ALA A 1 88 ? -45.929 -28.673 9.245 1.00 56.97 88 ALA A C 1
ATOM 677 O O . ALA A 1 88 ? -45.512 -28.540 8.094 1.00 56.97 88 ALA A O 1
ATOM 678 N N . ASP A 1 89 ? -47.202 -28.989 9.511 1.00 54.56 89 ASP A N 1
ATOM 679 C CA . ASP A 1 89 ? -48.209 -29.254 8.471 1.00 54.56 89 ASP A CA 1
ATOM 680 C C . ASP A 1 89 ? -48.731 -27.967 7.801 1.00 54.56 89 ASP A C 1
ATOM 682 O O . ASP A 1 89 ? -49.246 -28.005 6.686 1.00 54.56 89 ASP A O 1
ATOM 686 N N . ALA A 1 90 ? -48.538 -26.796 8.419 1.00 56.12 90 ALA A N 1
ATOM 687 C CA . ALA A 1 90 ? -48.996 -25.517 7.868 1.00 56.12 90 ALA A CA 1
ATOM 688 C C . ALA A 1 90 ? -48.028 -24.883 6.845 1.00 56.12 90 ALA A C 1
ATOM 690 O O . ALA A 1 90 ? -48.364 -23.869 6.233 1.00 56.12 90 ALA A O 1
ATOM 691 N N . MET A 1 91 ? -46.824 -25.442 6.647 1.00 56.72 91 MET A N 1
ATOM 692 C CA . MET A 1 91 ? -45.839 -24.8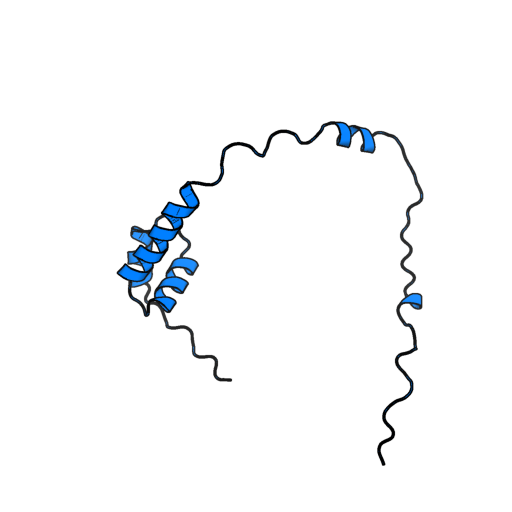93 5.696 1.00 56.72 91 MET A CA 1
ATOM 693 C C . MET A 1 91 ? -45.966 -25.458 4.275 1.00 56.72 91 MET A C 1
ATOM 695 O O . MET A 1 91 ? -45.419 -24.874 3.339 1.00 56.72 91 MET A O 1
ATOM 699 N N . PHE A 1 92 ? -46.696 -26.559 4.091 1.00 52.22 92 PHE A N 1
ATOM 700 C CA . PHE A 1 92 ? -46.989 -27.115 2.771 1.00 52.22 92 PHE A CA 1
ATOM 701 C C . PHE A 1 92 ? -48.381 -26.672 2.312 1.00 52.22 92 PHE A C 1
ATOM 703 O O . PHE A 1 92 ? -49.323 -27.455 2.246 1.00 52.22 92 PHE A O 1
ATOM 710 N N . SER A 1 93 ? -48.515 -25.391 1.957 1.00 47.53 93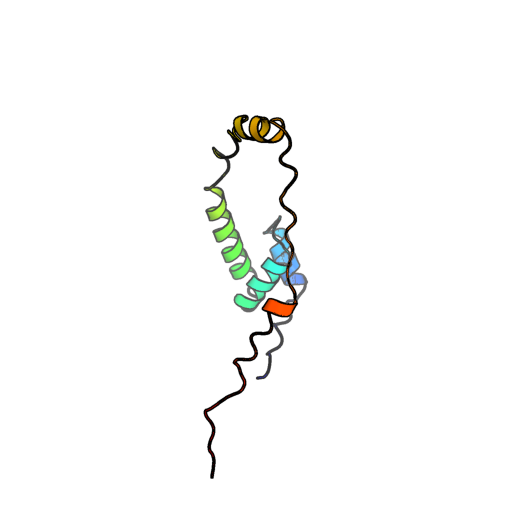 SER A N 1
ATOM 711 C CA . SER A 1 93 ? -49.637 -24.967 1.117 1.00 47.53 93 SER A CA 1
ATOM 712 C C . SER A 1 93 ? -49.477 -25.609 -0.263 1.00 47.53 93 SER A C 1
ATOM 714 O O . SER A 1 93 ? -48.673 -25.169 -1.087 1.00 47.53 93 SER A O 1
ATOM 716 N N . GLU A 1 94 ? -50.250 -26.667 -0.497 1.00 49.69 94 GLU A N 1
ATOM 717 C CA . GLU A 1 94 ? -50.395 -27.435 -1.738 1.00 49.69 94 GLU A CA 1
ATOM 718 C C . GLU A 1 94 ? -51.103 -26.634 -2.858 1.00 49.69 94 GLU A C 1
ATOM 720 O O . GLU A 1 94 ? -51.971 -27.136 -3.558 1.00 49.69 94 GLU A O 1
ATOM 725 N N . ASP A 1 95 ? -50.722 -25.367 -3.048 1.00 51.03 95 ASP A N 1
ATOM 726 C CA . ASP A 1 95 ? -51.282 -24.452 -4.059 1.00 51.03 95 ASP A CA 1
ATOM 727 C C . ASP A 1 95 ? -50.231 -24.007 -5.097 1.00 51.03 95 ASP A C 1
ATOM 729 O O . ASP A 1 95 ? -50.364 -22.982 -5.762 1.00 51.03 95 ASP A O 1
ATOM 733 N N . MET A 1 96 ? -49.171 -24.804 -5.287 1.00 49.53 96 MET A N 1
ATOM 734 C CA . MET A 1 96 ? -48.234 -24.655 -6.414 1.00 49.53 96 MET A CA 1
ATOM 735 C C . MET A 1 96 ? -48.369 -25.790 -7.441 1.00 49.53 96 MET A C 1
ATOM 737 O O . MET A 1 96 ? -47.436 -26.101 -8.176 1.00 49.53 96 MET A O 1
ATOM 741 N N . PHE A 1 97 ? -49.549 -26.409 -7.514 1.00 55.91 97 PHE A N 1
ATOM 742 C CA . PHE A 1 97 ? -49.915 -27.358 -8.563 1.00 55.91 97 PHE A CA 1
ATOM 743 C C . PHE A 1 97 ? -51.232 -26.945 -9.216 1.00 55.91 97 PHE A C 1
ATOM 745 O O . PHE A 1 97 ? -52.306 -27.424 -8.869 1.00 55.91 97 PHE A O 1
ATOM 752 N N . GLY A 1 98 ? -51.151 -26.082 -10.226 1.00 53.12 98 GLY A N 1
ATOM 753 C CA . GLY A 1 98 ? -52.297 -25.872 -11.100 1.00 53.12 98 GLY A CA 1
ATOM 754 C C . GLY A 1 98 ? -52.218 -24.630 -11.968 1.00 53.12 98 GLY A C 1
ATOM 755 O O . GLY A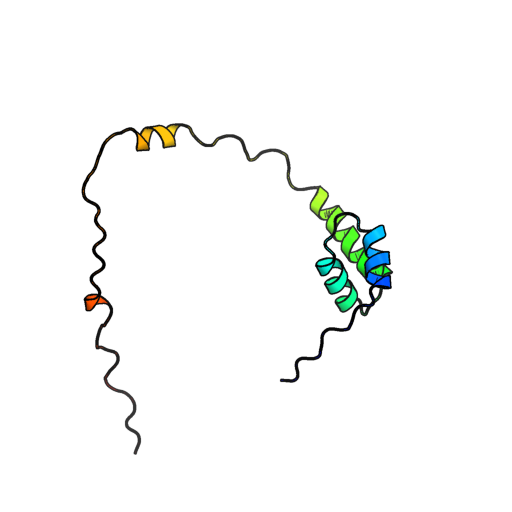 1 98 ? -52.404 -23.524 -11.488 1.00 53.12 98 GLY A O 1
ATOM 756 N N . TYR A 1 99 ? -52.086 -24.858 -13.274 1.00 52.91 99 TYR A N 1
ATOM 757 C CA . TYR A 1 99 ? -52.484 -23.946 -14.353 1.00 52.91 99 TYR A CA 1
ATOM 758 C C . TYR A 1 99 ? -51.578 -22.743 -14.658 1.00 52.91 99 TYR A C 1
ATOM 760 O O . TYR A 1 99 ? -51.892 -21.604 -14.347 1.00 52.91 99 TYR A O 1
ATOM 768 N N . SER A 1 100 ? -50.544 -22.973 -15.473 1.00 49.53 100 SER A N 1
ATOM 769 C CA . SER A 1 100 ? -50.501 -22.370 -16.819 1.00 49.53 100 SER A CA 1
ATOM 770 C C . SER A 1 100 ? -49.333 -22.944 -17.619 1.00 49.53 100 SER A C 1
ATOM 772 O O . SER A 1 100 ? -48.165 -22.670 -17.355 1.00 49.53 100 SER A O 1
ATOM 774 N N . GLY A 1 101 ? -49.651 -23.781 -18.602 1.00 48.41 101 GLY A N 1
ATOM 775 C CA . GLY A 1 101 ? -48.650 -24.383 -19.474 1.00 48.41 101 GLY A CA 1
ATOM 776 C C . GLY A 1 101 ? -49.236 -25.341 -20.499 1.00 48.41 101 GLY A C 1
ATOM 777 O O . GLY A 1 101 ? -48.608 -26.351 -20.801 1.00 48.41 101 GLY A O 1
ATOM 778 N N . ILE A 1 102 ? -50.434 -25.049 -21.023 1.00 52.50 102 ILE A N 1
ATOM 779 C CA . ILE A 1 102 ? -50.960 -25.735 -22.208 1.00 52.50 102 ILE A CA 1
ATOM 780 C C . ILE A 1 102 ? -49.977 -25.459 -23.348 1.00 52.50 102 ILE A C 1
ATOM 782 O O . ILE A 1 102 ? -49.895 -24.345 -23.866 1.00 52.50 102 ILE A O 1
ATOM 786 N N . ARG A 1 103 ? -49.190 -26.472 -23.710 1.00 50.44 103 ARG A N 1
ATOM 787 C CA . ARG A 1 103 ? -48.404 -26.493 -24.940 1.00 50.44 103 ARG A CA 1
ATOM 788 C C . ARG A 1 103 ? -48.814 -27.703 -25.774 1.00 50.44 103 ARG A C 1
ATOM 790 O O . ARG A 1 103 ? -48.578 -28.828 -25.348 1.00 50.44 103 ARG A O 1
ATOM 797 N N . LYS A 1 104 ? -49.273 -27.358 -26.984 1.00 40.72 104 LYS A N 1
ATOM 798 C CA . LYS A 1 104 ? -49.606 -28.156 -28.176 1.00 40.72 104 LYS A CA 1
ATOM 799 C C . LYS A 1 104 ? -50.896 -28.962 -28.153 1.00 40.72 104 LYS A C 1
ATOM 801 O O . LYS A 1 104 ? -51.026 -29.870 -27.314 1.00 40.72 104 LYS A O 1
#

Secondary structure (DSSP, 8-state):
---PPPPPPPHHHHHHHHHHSTT--HHHHHHHHHHTTT-HHHHHHHHHHHHHHHTSS-SSS-S----THHHHHHHS-----------GGGG----SS-------

InterPro domains:
  IPR015940 Ubiquitin-associated domain [PS50030] (8-50)
  IPR024725 E3 ubiquitin-protein ligase UBR5, ubiquitin-associated domain [PF11547] (4-53)
  IPR024725 E3 ubiquitin-protein ligase UBR5, ubiquitin-associated domain [cd14423] (8-50)

Sequence (104 aa):
MVTVPAPYVPEELVSQAQVVLQGKSRNLIIRELQRTNLDVNLAVNNLLSRDDEEGEEGDDAADSYVPEDLISLLDGGFHTDHSVIIDADAMFSEDMFGYSGIRK

Foldseek 3Di:
DDPDPQPDADVVLLVVLCVLLPPDDSVLLSVLCSVVVNPSVNSSVVNVVVVVVVVPDDDDDDPPDPDPVVVVVVVPDDDPDDDPDDDPVVVPPVPPDDDDDDDD